Protein AF-A0A9W7J329-F1 (afdb_monomer_lite)

Sequence (90 aa):
MDQQHPPRHGNSCYTSSLPPIPHYHLIKATEAAKPVLGKYYREPQKSGPFPFYLFGILVRSMKKDHYVSDTGDVVFYQTDPQLYGANKSD

Organism: Hibiscus trionum (NCBI:txid183268)

pLDDT: mean 70.64, std 14.61, range [38.62, 91.0]

Foldseek 3Di:
DDDDDDDDDDDDPPDPPDDDDPPDPPVVVLVVCCVVCPPNDDDDDDADVHRPVVVVVVVVCVVVDDDDDPPDPDDDDDDDPVVVDDDDDD

InterPro domains:
  IPR012171 Fatty acid desaturase [PTHR32100] (19-80)

Radius of gyration: 27.06 Å; chains: 1; bounding box: 41×43×89 Å

Secondary structure (DSSP, 8-state):
-----------------PPPPP---HHHHHHHHHHHHGGG--PPPPP-SS-HHHHHHHHHHHHH-------SSS------GGGS------

Structure (mmCIF, N/CA/C/O backbone):
data_AF-A0A9W7J329-F1
#
_entry.id   AF-A0A9W7J329-F1
#
loop_
_atom_site.group_PDB
_atom_site.id
_atom_site.type_symbol
_atom_site.label_atom_id
_atom_site.label_alt_id
_atom_site.label_comp_id
_atom_site.label_asym_id
_atom_site.label_entity_id
_atom_site.label_seq_id
_atom_site.pdbx_PDB_ins_code
_atom_site.Cartn_x
_atom_site.Cartn_y
_atom_site.Cartn_z
_atom_site.occupancy
_atom_site.B_iso_or_equiv
_atom_site.auth_seq_id
_atom_site.auth_comp_id
_atom_site.auth_asym_id
_atom_site.auth_atom_id
_atom_site.pdbx_PDB_model_num
ATOM 1 N N . MET A 1 1 ? 10.379 5.257 -47.534 1.00 38.62 1 MET A N 1
ATOM 2 C CA . MET A 1 1 ? 9.020 5.222 -48.105 1.00 38.62 1 MET A CA 1
ATOM 3 C C . MET A 1 1 ? 8.298 6.427 -47.572 1.00 38.62 1 MET A C 1
ATOM 5 O O . MET A 1 1 ? 7.825 6.429 -46.441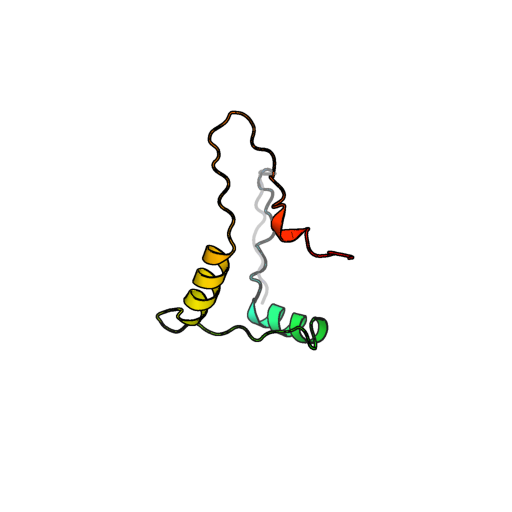 1.00 38.62 1 MET A O 1
ATOM 9 N N . ASP A 1 2 ? 8.375 7.475 -48.371 1.00 46.75 2 ASP A N 1
ATOM 10 C CA . ASP A 1 2 ? 7.734 8.759 -48.170 1.00 46.75 2 ASP A CA 1
ATOM 11 C C . ASP A 1 2 ? 6.235 8.586 -47.938 1.00 46.75 2 ASP A C 1
ATOM 13 O O . ASP A 1 2 ? 5.555 7.886 -48.688 1.00 46.75 2 ASP A O 1
ATOM 17 N N . GLN A 1 3 ? 5.708 9.254 -46.917 1.00 40.00 3 GLN A N 1
ATOM 18 C CA . GLN A 1 3 ? 4.297 9.609 -46.899 1.00 40.00 3 GLN A CA 1
ATOM 19 C C . GLN A 1 3 ? 4.183 11.127 -46.913 1.00 40.00 3 GLN A C 1
ATOM 21 O O . GLN A 1 3 ? 4.275 11.798 -45.890 1.00 40.00 3 GLN A O 1
ATOM 26 N N . GLN A 1 4 ? 3.991 11.657 -48.119 1.00 46.31 4 GLN A N 1
ATOM 27 C CA . GLN A 1 4 ? 3.389 12.965 -48.335 1.00 46.31 4 GLN A CA 1
ATOM 28 C C . GLN A 1 4 ? 1.879 12.861 -48.070 1.00 46.31 4 GLN A C 1
ATOM 30 O O . GLN A 1 4 ? 1.215 11.958 -48.581 1.00 46.31 4 GLN A O 1
ATOM 35 N N . HIS A 1 5 ? 1.324 13.801 -47.304 1.00 44.34 5 HIS A N 1
ATOM 36 C CA . HIS A 1 5 ? -0.122 14.028 -47.209 1.00 44.34 5 HIS A CA 1
ATOM 37 C C . HIS A 1 5 ? -0.420 15.529 -47.435 1.00 44.34 5 HIS A C 1
ATOM 39 O O . HIS A 1 5 ? 0.428 16.358 -47.096 1.00 44.34 5 HIS A O 1
ATOM 45 N N . PRO A 1 6 ? -1.554 15.892 -48.073 1.00 48.28 6 PRO A N 1
ATOM 46 C CA . PRO A 1 6 ? -1.768 17.194 -48.707 1.00 48.28 6 PRO A CA 1
ATOM 47 C C . PRO A 1 6 ? -2.130 18.303 -47.700 1.00 48.28 6 PRO A C 1
ATOM 49 O O . PRO A 1 6 ? -2.510 18.007 -46.563 1.00 48.28 6 PRO A O 1
ATOM 52 N N . PRO A 1 7 ? -2.062 19.589 -48.102 1.00 51.03 7 PRO A N 1
ATOM 53 C CA . PRO A 1 7 ? -2.346 20.698 -47.201 1.00 51.03 7 PRO A CA 1
ATOM 54 C C . PRO A 1 7 ? -3.855 20.811 -46.952 1.00 51.03 7 PRO A C 1
ATOM 56 O O . PRO A 1 7 ? -4.637 21.095 -47.859 1.00 51.03 7 PRO A O 1
ATOM 59 N N . ARG A 1 8 ? -4.277 20.607 -45.702 1.00 50.97 8 ARG A N 1
ATOM 60 C CA . ARG A 1 8 ? -5.646 20.889 -45.254 1.00 50.97 8 ARG A CA 1
ATOM 61 C C . ARG A 1 8 ? -5.680 22.253 -44.574 1.00 50.97 8 ARG A C 1
ATOM 63 O O . ARG A 1 8 ? -5.283 22.412 -43.425 1.00 50.97 8 ARG A O 1
ATOM 70 N N . HIS A 1 9 ? -6.166 23.224 -45.334 1.00 50.09 9 HIS A N 1
ATOM 71 C CA . HIS A 1 9 ? -6.666 24.504 -44.854 1.00 50.09 9 HIS A CA 1
ATOM 72 C C . HIS A 1 9 ? -7.813 24.270 -43.850 1.00 50.09 9 HIS A C 1
ATOM 74 O O . HIS A 1 9 ? -8.724 23.496 -44.144 1.00 50.09 9 HIS A O 1
ATOM 80 N N . GLY A 1 10 ? -7.813 24.991 -42.726 1.00 48.25 10 GLY A N 1
ATOM 81 C CA . GLY A 1 10 ? -9.048 25.330 -42.014 1.00 48.25 10 GLY A CA 1
ATOM 82 C C . GLY A 1 10 ? -9.213 24.807 -40.579 1.00 48.25 10 GLY A C 1
ATOM 83 O O . GLY A 1 10 ? -9.541 23.649 -40.368 1.00 48.25 10 GLY A O 1
ATOM 84 N N . ASN A 1 11 ? -9.081 25.740 -39.631 1.00 58.00 11 ASN A N 1
ATOM 85 C CA . ASN A 1 11 ? -9.945 25.978 -38.463 1.00 58.00 11 ASN A CA 1
ATOM 86 C C . ASN A 1 11 ? -10.261 24.791 -37.521 1.00 58.00 11 ASN A C 1
ATOM 88 O O . ASN A 1 11 ? -11.189 24.036 -37.783 1.00 58.00 11 ASN A O 1
ATOM 92 N N . SER A 1 12 ? -9.616 24.733 -36.346 1.00 44.22 12 SER A N 1
ATOM 93 C CA . SER A 1 12 ? -10.286 24.509 -35.044 1.00 44.22 12 SER A CA 1
ATOM 94 C C . SER A 1 12 ? -9.247 24.458 -33.915 1.00 44.22 12 SER A C 1
ATOM 96 O O . SER A 1 12 ? -8.567 23.455 -33.723 1.00 44.22 12 SER A O 1
ATOM 98 N N . CYS A 1 13 ? -9.124 25.541 -33.145 1.00 49.09 13 CYS A N 1
ATOM 99 C CA . CYS A 1 13 ? -8.247 25.616 -31.968 1.00 49.09 13 CYS A CA 1
ATOM 100 C C . CYS A 1 13 ? -8.926 25.113 -30.674 1.00 49.09 13 CYS A C 1
ATOM 102 O O . CYS A 1 13 ? -8.457 25.420 -29.583 1.00 49.09 13 CYS A O 1
ATOM 104 N N . TYR A 1 14 ? -10.023 24.348 -30.767 1.00 52.97 14 TYR A N 1
ATOM 105 C CA . TYR A 1 14 ? -10.793 23.858 -29.611 1.00 52.97 14 TYR A CA 1
ATOM 106 C C . TYR A 1 14 ? -10.790 22.335 -29.490 1.00 52.97 14 TYR A C 1
ATOM 108 O O . TYR A 1 14 ? -11.809 21.709 -29.221 1.00 52.97 14 TYR A O 1
ATOM 116 N N . THR A 1 15 ? -9.629 21.717 -29.640 1.00 55.94 15 THR A N 1
ATOM 117 C CA . THR A 1 15 ? -9.385 20.424 -29.006 1.00 55.94 15 THR A CA 1
ATOM 118 C C . THR A 1 15 ? -8.045 20.548 -28.314 1.00 55.94 15 THR A C 1
ATOM 120 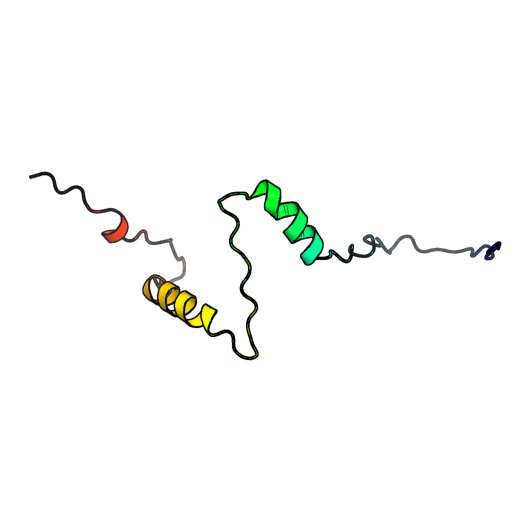O O . THR A 1 15 ? -7.002 20.378 -28.945 1.00 55.94 15 THR A O 1
ATOM 123 N N . SER A 1 16 ? -8.060 20.888 -27.022 1.00 65.44 16 SER A N 1
ATOM 124 C CA . SER A 1 16 ? -6.933 20.560 -26.151 1.00 65.44 16 SER A CA 1
ATOM 125 C C . SER A 1 16 ? -6.837 19.038 -26.162 1.00 65.44 16 SER A C 1
ATOM 127 O O . SER A 1 16 ? -7.502 18.344 -25.394 1.00 65.44 16 SER A O 1
ATOM 129 N N . SER A 1 17 ? -6.121 18.514 -27.156 1.00 57.81 17 SER A N 1
ATOM 130 C CA . SER A 1 17 ? -5.776 17.112 -27.234 1.00 57.81 17 SER A CA 1
ATOM 131 C C . SER A 1 17 ? -4.796 16.904 -26.102 1.00 57.81 17 SER A C 1
ATOM 133 O O . SER A 1 17 ? -3.595 17.126 -26.250 1.00 57.81 17 SER A O 1
ATOM 135 N N . LEU A 1 18 ? -5.320 16.499 -24.951 1.00 63.91 18 LEU A N 1
ATOM 136 C CA . LEU A 1 18 ? -4.500 15.814 -23.973 1.00 63.91 18 LEU A CA 1
ATOM 137 C C . LEU A 1 18 ? -3.722 14.728 -24.738 1.00 63.91 18 LEU A C 1
ATOM 139 O O . LEU A 1 18 ? -4.299 14.082 -25.625 1.00 63.91 18 LEU A O 1
ATOM 143 N N . PRO A 1 19 ? -2.409 14.580 -24.492 1.00 70.88 19 PRO A N 1
ATOM 144 C CA . PRO A 1 19 ? -1.631 13.551 -25.159 1.00 70.88 19 PRO A CA 1
ATOM 145 C C . PRO A 1 19 ? -2.329 12.201 -24.949 1.00 70.88 19 PRO A C 1
ATOM 147 O O . PRO A 1 19 ? -2.920 11.994 -23.882 1.00 70.88 19 PRO A O 1
ATOM 150 N N . PRO A 1 20 ? -2.300 11.290 -25.939 1.00 73.62 20 PRO A N 1
ATOM 151 C CA . PRO A 1 20 ? -2.849 9.955 -25.752 1.00 73.62 20 PRO A CA 1
ATOM 152 C C . PRO A 1 20 ? -2.269 9.378 -24.461 1.00 73.62 20 PRO A C 1
ATOM 154 O O . PRO A 1 20 ? -1.048 9.364 -24.285 1.00 73.62 20 PRO A O 1
ATOM 157 N N . ILE A 1 21 ? -3.155 9.001 -23.531 1.00 68.62 21 ILE A N 1
ATOM 158 C CA . ILE A 1 21 ? -2.770 8.577 -22.183 1.00 68.62 21 ILE A CA 1
ATOM 159 C C . ILE A 1 21 ? -1.740 7.459 -22.351 1.00 68.62 21 ILE A C 1
ATOM 161 O O . ILE A 1 21 ? -2.058 6.455 -22.996 1.00 68.62 21 ILE A O 1
ATOM 165 N N . PRO A 1 22 ? -0.508 7.612 -21.829 1.00 72.44 22 PRO A N 1
ATOM 166 C CA . PRO A 1 22 ? 0.506 6.589 -21.995 1.00 72.44 22 PRO A CA 1
ATOM 167 C C . PRO A 1 22 ? -0.054 5.282 -21.439 1.00 72.44 22 PRO A C 1
ATOM 169 O O . PRO A 1 22 ? -0.450 5.214 -20.275 1.00 72.44 22 PRO A O 1
ATOM 172 N N . HIS A 1 23 ? -0.116 4.249 -22.283 1.00 69.12 23 HIS A N 1
ATOM 173 C CA . HIS A 1 23 ? -0.529 2.911 -21.875 1.00 69.12 23 HIS A CA 1
ATOM 174 C C . HIS A 1 23 ? 0.539 2.338 -20.945 1.00 69.12 23 HIS A C 1
ATOM 176 O O . HIS A 1 23 ? 1.486 1.659 -21.354 1.00 69.12 23 HIS A O 1
ATOM 182 N N . TYR A 1 24 ? 0.414 2.694 -19.674 1.00 68.38 24 TYR A N 1
ATOM 183 C CA . TYR A 1 24 ? 1.365 2.353 -18.641 1.00 68.38 24 TYR A CA 1
ATOM 184 C C . TYR A 1 24 ? 1.332 0.839 -18.428 1.00 68.38 24 TYR A C 1
ATOM 186 O O . TYR A 1 24 ? 0.313 0.262 -18.051 1.00 68.38 24 TYR A O 1
ATOM 194 N N . HIS A 1 25 ? 2.449 0.166 -18.699 1.00 82.00 25 HIS A N 1
ATOM 195 C CA . HIS A 1 25 ? 2.578 -1.254 -18.393 1.00 82.00 25 HIS A CA 1
ATOM 196 C C . HIS A 1 25 ? 2.794 -1.405 -16.888 1.00 82.00 25 HIS A C 1
ATOM 198 O O . HIS A 1 25 ? 3.921 -1.298 -16.406 1.00 82.00 25 HIS A O 1
ATOM 204 N N . LEU A 1 26 ? 1.712 -1.679 -16.155 1.00 81.12 26 LEU A N 1
ATOM 205 C CA . LEU A 1 26 ? 1.727 -1.875 -14.698 1.00 81.12 26 LEU A CA 1
ATOM 206 C C . LEU A 1 26 ? 2.784 -2.896 -14.252 1.00 81.12 26 LEU A C 1
ATOM 208 O O . LEU A 1 26 ? 3.393 -2.737 -13.199 1.00 81.12 26 LEU A O 1
ATOM 212 N N . ILE A 1 27 ? 3.057 -3.899 -15.088 1.00 83.19 27 ILE A N 1
ATOM 213 C CA . ILE A 1 27 ? 4.109 -4.896 -14.866 1.00 83.19 27 ILE A CA 1
ATOM 214 C C . ILE A 1 27 ? 5.495 -4.230 -14.857 1.00 83.19 27 ILE A C 1
ATOM 216 O O . ILE A 1 27 ? 6.217 -4.349 -13.872 1.00 83.19 27 ILE A O 1
ATOM 220 N N . LYS A 1 28 ? 5.823 -3.443 -15.892 1.00 83.25 28 LYS A N 1
ATOM 221 C CA . LYS A 1 28 ? 7.110 -2.729 -16.006 1.00 83.25 28 LYS A CA 1
ATOM 222 C C . LYS A 1 28 ? 7.297 -1.706 -14.889 1.00 83.25 28 LYS A C 1
ATOM 224 O O . LYS A 1 28 ? 8.391 -1.547 -14.361 1.00 83.25 28 LYS A O 1
ATOM 229 N N . ALA A 1 29 ? 6.222 -1.026 -14.505 1.00 86.69 29 ALA A N 1
ATOM 230 C CA . ALA A 1 29 ? 6.255 -0.072 -13.405 1.00 86.69 29 ALA A CA 1
ATOM 231 C C . ALA A 1 29 ? 6.486 -0.749 -12.053 1.00 86.69 29 ALA A C 1
ATOM 233 O O . ALA A 1 29 ? 7.250 -0.256 -11.227 1.00 86.69 29 ALA A O 1
ATOM 234 N N . THR A 1 30 ? 5.861 -1.909 -11.849 1.00 87.00 30 THR A N 1
ATOM 235 C CA . THR A 1 30 ? 6.060 -2.715 -10.645 1.00 87.00 30 THR A CA 1
ATOM 236 C C . THR A 1 30 ? 7.498 -3.225 -10.577 1.00 87.00 30 THR A C 1
ATOM 238 O O . THR A 1 30 ? 8.122 -3.141 -9.523 1.00 87.00 30 THR A O 1
ATOM 241 N N . GLU A 1 31 ? 8.055 -3.699 -11.693 1.00 86.31 31 GLU A N 1
ATOM 242 C CA . GLU A 1 31 ? 9.461 -4.112 -11.795 1.00 86.31 31 GLU A CA 1
ATOM 243 C C . GLU A 1 31 ? 10.427 -2.961 -11.504 1.00 86.31 31 GLU A C 1
ATOM 245 O O . GLU A 1 31 ? 11.384 -3.151 -10.757 1.00 86.31 31 GLU A O 1
ATOM 250 N N . ALA A 1 32 ? 10.140 -1.760 -12.009 1.00 88.06 32 ALA A N 1
ATOM 251 C CA . ALA A 1 32 ? 10.925 -0.563 -11.716 1.00 88.06 32 ALA A CA 1
ATOM 252 C C . ALA A 1 32 ? 10.820 -0.118 -10.243 1.00 88.06 32 ALA A C 1
ATOM 254 O O . ALA A 1 32 ? 11.770 0.444 -9.703 1.00 88.06 32 ALA A O 1
ATOM 255 N N . ALA A 1 33 ? 9.699 -0.394 -9.570 1.00 86.69 33 ALA A N 1
ATOM 256 C CA . ALA A 1 33 ? 9.491 -0.055 -8.160 1.00 86.69 33 ALA A CA 1
ATOM 257 C C . ALA A 1 33 ? 10.118 -1.067 -7.178 1.00 86.69 33 ALA A C 1
ATOM 259 O O . ALA A 1 33 ? 10.453 -0.696 -6.052 1.00 86.69 33 ALA A O 1
ATOM 260 N N . LYS A 1 34 ? 10.319 -2.332 -7.584 1.00 87.62 34 LYS A N 1
ATOM 261 C CA . LYS A 1 34 ? 10.978 -3.372 -6.765 1.00 87.62 34 LYS A CA 1
ATOM 262 C C . LYS A 1 34 ? 12.325 -2.934 -6.159 1.00 87.62 34 LYS A C 1
ATOM 264 O O . LYS A 1 34 ? 12.471 -3.078 -4.944 1.00 87.62 34 LYS A O 1
ATOM 269 N N . PRO A 1 35 ? 13.295 -2.387 -6.924 1.00 90.31 35 PRO A N 1
ATOM 270 C CA . PRO A 1 35 ? 14.578 -1.964 -6.359 1.00 90.31 35 PRO A CA 1
ATOM 271 C C . PRO A 1 35 ? 14.445 -0.795 -5.375 1.00 90.31 35 PRO A C 1
ATOM 273 O O . PRO A 1 35 ? 15.248 -0.690 -4.454 1.00 90.31 35 PRO A O 1
ATOM 276 N N . VAL A 1 36 ? 13.424 0.052 -5.535 1.00 91.00 36 VAL A N 1
ATOM 277 C CA . VAL A 1 36 ? 13.166 1.193 -4.642 1.00 91.00 36 VAL A CA 1
ATOM 278 C C . VAL A 1 36 ? 12.611 0.723 -3.296 1.00 91.00 36 VAL A C 1
ATOM 280 O O . VAL A 1 36 ? 13.000 1.227 -2.247 1.00 91.00 36 VAL A O 1
ATOM 283 N N . LEU A 1 37 ? 11.709 -0.261 -3.318 1.00 86.94 37 LEU A N 1
ATOM 284 C CA . LEU A 1 37 ? 11.012 -0.747 -2.124 1.00 86.94 37 LEU A CA 1
ATOM 285 C C . LEU A 1 37 ? 11.827 -1.780 -1.327 1.00 86.94 37 LEU A C 1
ATOM 287 O O . LEU A 1 37 ? 11.625 -1.918 -0.117 1.00 86.94 37 LEU A O 1
ATOM 291 N N . GLY A 1 38 ? 12.763 -2.483 -1.971 1.00 88.12 38 GLY A N 1
ATOM 292 C CA . GLY A 1 38 ? 13.724 -3.373 -1.315 1.00 88.12 38 GLY A CA 1
ATOM 293 C C . GLY A 1 38 ? 13.057 -4.375 -0.366 1.00 88.12 38 GLY A C 1
ATOM 294 O O . GLY A 1 38 ? 12.217 -5.172 -0.773 1.00 88.12 38 GLY A O 1
ATOM 295 N N . LYS A 1 39 ? 13.410 -4.311 0.926 1.00 88.62 39 LYS A N 1
ATOM 296 C CA . LYS A 1 39 ? 12.906 -5.219 1.978 1.00 88.62 39 LYS A CA 1
ATOM 297 C C . LYS A 1 39 ? 11.415 -5.055 2.291 1.00 88.62 39 LYS A C 1
ATOM 299 O O . LYS A 1 39 ? 10.824 -5.949 2.886 1.00 88.62 39 LYS A O 1
ATOM 304 N N . TYR A 1 40 ? 10.823 -3.919 1.930 1.00 88.75 40 TYR A N 1
ATOM 305 C CA . TYR A 1 40 ? 9.411 -3.624 2.180 1.00 88.75 40 TYR A CA 1
ATOM 306 C C . TYR A 1 40 ? 8.514 -4.021 1.008 1.00 88.75 40 TYR A C 1
ATOM 308 O O . TYR A 1 40 ? 7.290 -3.921 1.104 1.00 88.75 40 TYR A O 1
ATOM 316 N N . TYR A 1 41 ? 9.102 -4.471 -0.103 1.00 88.44 41 TYR A N 1
ATOM 317 C CA . TYR A 1 41 ? 8.333 -4.956 -1.233 1.00 88.44 41 TYR A CA 1
ATOM 318 C C . TYR A 1 41 ? 7.613 -6.257 -0.867 1.00 88.44 41 TYR A C 1
ATOM 320 O O . TYR A 1 41 ? 8.234 -7.243 -0.470 1.00 88.44 41 TYR A O 1
ATOM 328 N N . ARG A 1 42 ? 6.289 -6.272 -1.034 1.00 85.75 42 ARG A N 1
ATOM 329 C CA . ARG A 1 42 ? 5.460 -7.467 -0.874 1.00 85.75 42 ARG A CA 1
ATOM 330 C C . ARG A 1 42 ? 4.974 -7.918 -2.242 1.00 85.75 42 ARG A C 1
ATOM 332 O O . ARG A 1 42 ? 4.365 -7.130 -2.962 1.00 85.75 42 ARG A O 1
ATOM 339 N N . GLU A 1 43 ? 5.223 -9.179 -2.586 1.00 85.31 43 GLU A N 1
ATOM 340 C CA . GLU A 1 43 ? 4.797 -9.708 -3.879 1.00 85.31 43 GLU A CA 1
ATOM 341 C C . GLU A 1 43 ? 3.264 -9.697 -4.011 1.00 85.31 43 GLU A C 1
ATOM 343 O O . GLU A 1 43 ? 2.558 -10.130 -3.089 1.00 85.31 43 GLU A O 1
ATOM 348 N N . PRO A 1 44 ? 2.731 -9.198 -5.143 1.00 81.19 44 PRO A N 1
ATOM 349 C CA . PRO A 1 44 ? 1.300 -9.197 -5.387 1.00 81.19 44 PRO A CA 1
ATOM 350 C C . PRO A 1 44 ? 0.813 -10.635 -5.583 1.00 81.19 44 PRO A C 1
ATOM 352 O O . PRO A 1 44 ? 1.242 -11.337 -6.497 1.00 81.19 44 PRO A O 1
ATOM 355 N N . GLN A 1 45 ? -0.114 -11.076 -4.733 1.00 81.12 45 GLN A N 1
ATOM 356 C CA . GLN A 1 45 ? -0.748 -12.382 -4.891 1.00 81.12 45 GLN A CA 1
ATOM 357 C C . GLN A 1 45 ? -1.791 -12.322 -6.004 1.00 81.12 45 GLN A C 1
ATOM 359 O O . GLN A 1 45 ? -2.720 -11.516 -5.962 1.00 81.12 45 GLN A O 1
ATOM 364 N N . LYS A 1 46 ? -1.651 -13.198 -7.000 1.00 78.62 46 LYS A N 1
ATOM 365 C CA . LYS A 1 46 ? -2.629 -13.328 -8.078 1.00 78.62 46 LYS A CA 1
ATOM 366 C C . LYS A 1 46 ? -3.869 -14.032 -7.534 1.00 78.62 46 LYS A C 1
ATOM 368 O O . LYS A 1 46 ? -3.779 -15.164 -7.064 1.00 78.62 46 LYS A O 1
ATOM 373 N N . SER A 1 47 ? -5.027 -13.383 -7.599 1.00 80.56 47 SER A N 1
ATOM 374 C CA . SER A 1 47 ? -6.281 -14.058 -7.281 1.00 80.56 47 SER A CA 1
ATOM 375 C C . SER A 1 47 ? -6.582 -15.107 -8.350 1.00 80.56 47 SER A C 1
ATOM 377 O O . SER A 1 47 ? -6.485 -14.831 -9.548 1.00 80.56 47 SER A O 1
ATOM 379 N N . GLY A 1 48 ? -6.967 -16.307 -7.916 1.00 79.56 48 GLY A N 1
ATOM 380 C CA . GLY A 1 48 ? -7.680 -17.249 -8.774 1.00 79.56 48 GLY A CA 1
ATOM 381 C C . GLY A 1 48 ? -9.082 -16.719 -9.122 1.00 79.56 48 GLY A C 1
ATOM 382 O O . GLY A 1 48 ? -9.389 -15.562 -8.830 1.00 79.56 48 GLY A O 1
ATOM 383 N N . PRO A 1 49 ? -9.972 -17.547 -9.693 1.00 84.38 49 PRO A N 1
ATOM 384 C CA . PRO A 1 49 ? -11.350 -17.146 -10.004 1.00 84.38 49 PRO A CA 1
ATOM 385 C C . PRO A 1 49 ? -12.117 -16.574 -8.798 1.00 84.38 49 PRO A C 1
ATOM 387 O O . PRO A 1 49 ? -13.026 -15.773 -8.984 1.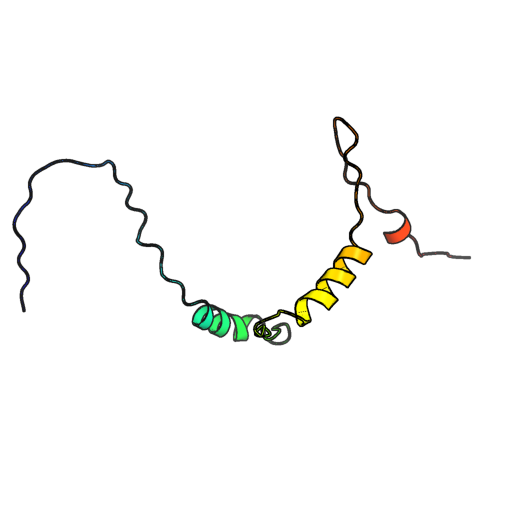00 84.38 49 PRO A O 1
ATOM 390 N N . PHE A 1 50 ? -11.709 -16.918 -7.570 1.00 81.69 50 PHE A N 1
ATOM 391 C CA . PHE A 1 50 ? -12.163 -16.268 -6.343 1.00 81.69 50 PHE A CA 1
ATOM 392 C C . PHE A 1 50 ? -10.980 -15.756 -5.499 1.00 81.69 50 PHE A C 1
ATOM 394 O O . PHE A 1 50 ? -10.002 -16.486 -5.294 1.00 81.69 50 PHE A O 1
ATOM 401 N N . PRO A 1 51 ? -11.043 -14.519 -4.970 1.00 81.50 51 PRO A N 1
ATOM 402 C CA . PRO A 1 51 ? -9.946 -13.908 -4.225 1.00 81.50 51 PRO A CA 1
ATOM 403 C C . PRO A 1 51 ? -9.981 -14.261 -2.724 1.00 81.50 51 PRO A C 1
ATOM 405 O O . PRO A 1 51 ? -10.212 -13.402 -1.875 1.00 81.50 51 PRO A O 1
ATOM 408 N N . PHE A 1 52 ? -9.703 -15.521 -2.368 1.00 85.31 52 PHE A N 1
ATOM 409 C CA . PHE A 1 52 ? -9.743 -15.992 -0.968 1.00 85.31 52 PHE A CA 1
ATOM 410 C C . PHE A 1 52 ? -8.803 -15.233 -0.012 1.00 85.31 52 PHE A C 1
ATOM 412 O O . PHE A 1 52 ? -9.150 -14.995 1.143 1.00 85.31 52 PHE A O 1
ATOM 419 N N . TYR A 1 53 ? -7.645 -14.784 -0.506 1.00 81.06 53 TYR A N 1
ATOM 420 C CA . TYR A 1 53 ? -6.675 -14.000 0.270 1.00 81.06 53 TYR A CA 1
ATOM 421 C C . TYR A 1 53 ? -7.249 -12.668 0.793 1.00 81.06 53 TYR A C 1
ATOM 423 O O . TYR A 1 53 ? -6.855 -12.201 1.864 1.00 81.06 53 TYR A O 1
ATOM 431 N N . LEU A 1 54 ? -8.213 -12.074 0.081 1.00 86.06 54 LEU A N 1
ATOM 432 C CA . LEU A 1 54 ? -8.825 -10.810 0.486 1.00 86.06 54 LEU A CA 1
ATOM 433 C C . LEU A 1 54 ? -9.791 -10.977 1.659 1.00 86.06 54 LEU A C 1
ATOM 435 O O . LEU A 1 54 ? -9.881 -10.070 2.479 1.00 86.06 54 LEU A O 1
ATOM 439 N N . PHE A 1 55 ? -10.465 -12.123 1.795 1.00 87.06 55 PHE A N 1
ATOM 440 C CA . PHE A 1 55 ? -11.443 -12.327 2.871 1.00 87.06 55 PHE A CA 1
ATOM 441 C C . PHE A 1 55 ? -10.809 -12.224 4.260 1.00 87.06 55 PHE A C 1
ATOM 443 O O . PHE A 1 55 ? -11.386 -11.611 5.152 1.00 87.06 55 PHE A O 1
ATOM 450 N N . GLY A 1 56 ? -9.594 -12.750 4.446 1.00 84.00 56 GLY A N 1
ATOM 451 C CA . GLY A 1 56 ? -8.884 -12.623 5.722 1.00 84.00 56 GLY A CA 1
ATOM 452 C C . GLY A 1 56 ? -8.530 -11.171 6.067 1.00 84.00 56 GLY A C 1
ATOM 453 O O . GLY A 1 56 ? -8.635 -10.761 7.224 1.00 84.00 56 GLY A O 1
ATOM 454 N N . ILE A 1 57 ? -8.146 -10.376 5.063 1.00 84.06 57 ILE A N 1
ATOM 455 C CA . ILE A 1 57 ? -7.860 -8.944 5.233 1.00 84.06 57 ILE A CA 1
ATOM 456 C C . ILE A 1 57 ? -9.153 -8.186 5.531 1.00 84.06 57 ILE A C 1
ATOM 458 O O . ILE A 1 57 ? -9.184 -7.380 6.458 1.00 84.06 57 ILE A O 1
ATOM 462 N N . LEU A 1 58 ? -10.216 -8.490 4.789 1.00 87.44 58 LEU A N 1
ATOM 463 C CA . LEU A 1 58 ? -11.521 -7.862 4.927 1.00 87.44 58 LEU A CA 1
ATOM 464 C C . LEU A 1 58 ? -12.101 -8.084 6.326 1.00 87.44 58 LEU A C 1
ATOM 466 O O . LEU A 1 58 ? -12.429 -7.115 6.998 1.00 87.44 58 LEU A O 1
ATOM 470 N N . VAL A 1 59 ? -12.135 -9.328 6.815 1.00 87.69 59 VAL A N 1
ATOM 471 C CA . VAL A 1 59 ? -12.632 -9.651 8.168 1.00 87.69 59 VAL A CA 1
ATOM 472 C C . VAL A 1 59 ? -11.819 -8.930 9.247 1.00 87.69 59 VAL A C 1
ATOM 474 O O . VAL A 1 59 ? -12.374 -8.439 10.230 1.00 87.69 59 VAL A O 1
ATOM 477 N N . ARG A 1 60 ? -10.494 -8.832 9.071 1.00 84.38 60 ARG A N 1
ATOM 478 C CA . ARG A 1 60 ? -9.630 -8.104 10.006 1.00 84.38 60 ARG A CA 1
ATOM 479 C C . ARG A 1 60 ? -9.889 -6.596 9.987 1.00 84.38 60 ARG A C 1
ATOM 481 O O . ARG A 1 60 ? -9.826 -5.997 11.059 1.00 84.38 60 ARG A O 1
ATOM 488 N N . SER A 1 61 ? -10.125 -6.011 8.810 1.00 84.50 61 SER A N 1
ATOM 489 C CA . SER A 1 61 ? -10.493 -4.596 8.666 1.00 84.50 61 SER A CA 1
ATOM 490 C C . SER A 1 61 ? -11.823 -4.353 9.351 1.00 84.50 61 SER A C 1
ATOM 492 O O . SER A 1 61 ? -11.856 -3.634 10.335 1.00 84.50 61 SER 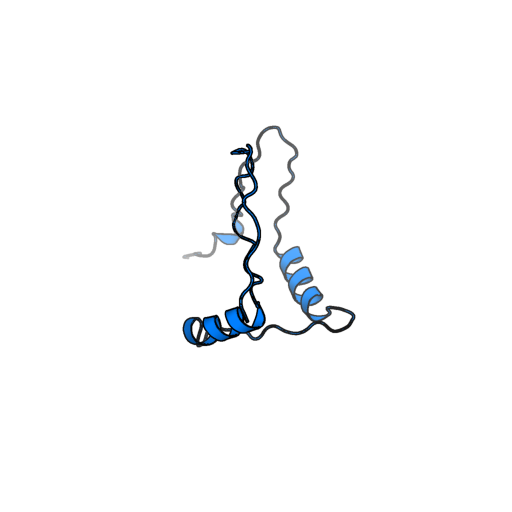A O 1
ATOM 494 N N . MET A 1 62 ? -12.860 -5.106 8.979 1.00 84.94 62 MET A N 1
ATOM 495 C CA . MET A 1 62 ? -14.206 -4.952 9.533 1.00 84.94 62 MET A CA 1
ATOM 496 C C . MET A 1 62 ? -14.255 -5.069 11.061 1.00 84.94 62 MET A C 1
ATOM 498 O O . MET A 1 62 ? -15.058 -4.403 11.698 1.00 84.94 62 MET A O 1
ATOM 502 N N . LYS A 1 63 ? -13.395 -5.895 11.675 1.00 82.25 63 LYS A N 1
ATOM 503 C CA . LYS A 1 63 ? -13.295 -5.993 13.143 1.00 82.25 63 LYS A CA 1
ATOM 504 C C . LYS A 1 63 ? -12.693 -4.741 13.802 1.00 82.25 63 LYS A C 1
ATOM 506 O O . LYS A 1 63 ? -12.961 -4.493 14.973 1.00 82.25 63 LYS A O 1
ATOM 511 N N . LYS A 1 64 ? -11.816 -4.024 13.100 1.00 75.50 64 LYS A N 1
ATOM 512 C CA . LYS A 1 64 ? -11.151 -2.795 13.566 1.00 75.50 64 LYS A CA 1
ATOM 513 C C . LYS A 1 64 ? -11.834 -1.520 13.080 1.00 75.50 64 LYS A C 1
ATOM 515 O O . LYS A 1 64 ? -11.518 -0.450 13.588 1.00 75.50 64 LYS A O 1
ATOM 520 N N . ASP A 1 65 ? -12.695 -1.631 12.079 1.00 76.12 65 ASP A N 1
ATOM 521 C CA . ASP A 1 65 ? -13.400 -0.504 11.501 1.00 76.12 65 ASP A CA 1
ATOM 522 C C . ASP A 1 65 ? -14.374 0.035 12.554 1.00 76.12 65 ASP A C 1
ATOM 524 O O . ASP A 1 65 ? -15.381 -0.586 12.894 1.00 76.12 65 ASP A O 1
ATOM 528 N N . HIS A 1 66 ? -14.036 1.192 13.117 1.00 70.75 66 HIS A N 1
ATOM 529 C CA . HIS A 1 66 ? -14.927 1.924 14.003 1.00 70.75 66 HIS A CA 1
ATOM 530 C C . HIS A 1 66 ? -15.979 2.630 13.154 1.00 70.75 66 HIS A C 1
ATOM 532 O O . HIS A 1 66 ? -15.701 3.623 12.485 1.00 70.75 66 HIS A O 1
ATOM 538 N N . TYR A 1 67 ? -17.192 2.085 13.166 1.00 70.38 67 TYR A N 1
ATOM 539 C CA . TYR A 1 67 ? -18.349 2.722 12.558 1.00 70.38 67 TYR A CA 1
ATOM 540 C C . TYR A 1 67 ? -18.763 3.936 13.398 1.00 70.38 67 TYR A C 1
ATOM 542 O O . TYR A 1 67 ? -19.163 3.788 14.554 1.00 70.38 67 TYR A O 1
ATOM 550 N N . VAL A 1 68 ? -18.659 5.134 12.820 1.00 64.12 68 VAL A N 1
ATOM 551 C CA . VAL A 1 68 ? -19.217 6.360 13.399 1.00 64.12 68 VAL A CA 1
ATOM 552 C C . VAL A 1 68 ? -20.622 6.528 12.829 1.00 64.12 68 VAL A C 1
ATOM 554 O O . VAL A 1 68 ? -20.809 6.531 11.617 1.00 64.12 68 VAL A O 1
ATOM 557 N N . SER A 1 69 ? -21.625 6.601 13.701 1.00 67.12 69 SER A N 1
ATOM 558 C CA . SER A 1 69 ? -23.009 6.841 13.290 1.00 67.12 69 SER A CA 1
ATOM 559 C C . SER A 1 69 ? -23.164 8.310 12.891 1.00 67.12 69 SER A C 1
ATOM 561 O O . SER A 1 69 ? -23.108 9.179 13.759 1.00 67.12 69 SER A O 1
ATOM 563 N N . ASP A 1 70 ? -23.406 8.590 11.610 1.00 66.19 70 ASP A N 1
ATOM 564 C CA . ASP A 1 70 ? -23.589 9.950 11.067 1.00 66.19 70 ASP A CA 1
ATOM 565 C C . ASP A 1 70 ? -24.980 10.547 11.382 1.00 66.19 70 ASP A C 1
ATOM 567 O O . ASP A 1 70 ? -25.590 11.243 10.570 1.00 66.19 70 ASP A O 1
ATOM 571 N N . THR A 1 71 ? -25.541 10.262 12.559 1.00 67.00 71 THR A N 1
ATOM 572 C CA . THR A 1 71 ? -26.862 10.776 12.952 1.00 67.00 71 THR A CA 1
ATOM 573 C C . THR A 1 71 ? -26.718 12.193 13.519 1.00 67.00 71 THR A C 1
ATOM 575 O O . THR A 1 71 ? -26.825 12.402 14.726 1.00 67.00 71 THR A O 1
ATOM 578 N N . GLY A 1 72 ? -26.427 13.176 12.661 1.00 63.41 72 GLY A N 1
ATOM 579 C CA . GLY A 1 72 ? -26.291 14.587 13.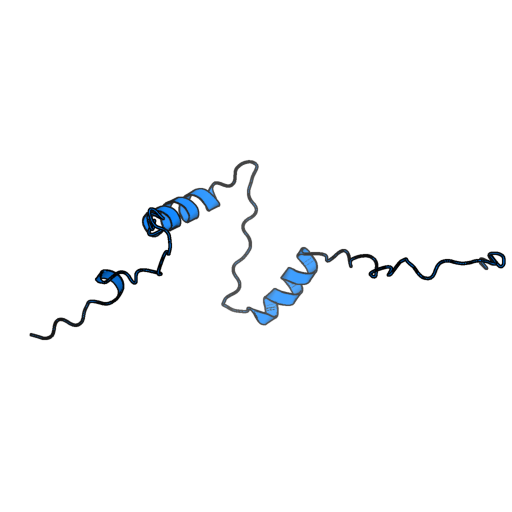045 1.00 63.41 72 GLY A CA 1
ATOM 580 C C . GLY A 1 72 ? -25.813 15.496 11.906 1.00 63.41 72 GLY A C 1
ATOM 581 O O . GLY A 1 72 ? -25.232 15.030 10.936 1.00 63.41 72 GLY A O 1
ATOM 582 N N . ASP A 1 73 ? -26.063 16.803 12.036 1.00 68.81 73 ASP A N 1
ATOM 583 C CA . ASP A 1 73 ? -25.777 17.839 11.021 1.00 68.81 73 ASP A CA 1
ATOM 584 C C . ASP A 1 73 ? -24.262 18.078 10.802 1.00 68.81 73 ASP A C 1
ATOM 586 O O . ASP A 1 73 ? -23.826 18.490 9.731 1.00 68.81 73 ASP A O 1
ATOM 590 N N . VAL A 1 74 ? -23.423 17.774 11.804 1.00 66.00 74 VAL A N 1
ATOM 591 C CA . VAL A 1 74 ? -21.956 17.885 11.722 1.00 66.00 74 VAL A CA 1
ATOM 592 C C . VAL A 1 74 ? -21.301 16.705 12.441 1.00 66.00 74 VAL A C 1
ATOM 594 O O . VAL A 1 74 ? -21.509 16.505 13.638 1.00 66.00 74 VAL A O 1
ATOM 597 N N . VAL A 1 75 ? -20.476 15.939 11.721 1.00 65.06 75 VAL A N 1
ATOM 598 C CA . VAL A 1 75 ? -19.723 14.794 12.257 1.00 65.06 75 VAL A CA 1
ATOM 599 C C . VAL A 1 75 ? -18.285 15.225 12.544 1.00 65.06 75 VAL A C 1
ATOM 601 O O . VAL A 1 75 ? -17.535 15.582 11.637 1.00 65.06 75 VAL A O 1
ATOM 604 N N . PHE A 1 76 ? -17.884 15.183 13.816 1.00 64.56 76 PHE A N 1
ATOM 605 C CA . PHE A 1 76 ? -16.485 15.327 14.224 1.00 64.56 76 PHE A CA 1
ATOM 606 C C . PHE A 1 76 ? -15.856 13.939 14.377 1.00 64.56 76 PHE A C 1
ATOM 608 O O . PHE A 1 76 ? -16.465 13.055 14.980 1.00 64.56 76 PHE A O 1
ATOM 615 N N . TYR A 1 77 ? -14.635 13.745 13.864 1.00 67.06 77 TYR A N 1
ATOM 616 C CA . TYR A 1 77 ? -13.873 12.513 14.088 1.00 67.06 77 TYR A CA 1
ATOM 617 C C . TYR A 1 77 ? -13.719 12.274 15.595 1.00 67.06 77 TYR A C 1
ATOM 619 O O . TYR A 1 77 ? -13.080 13.064 16.291 1.00 67.06 77 TYR A O 1
ATOM 627 N N . GLN A 1 78 ? -14.316 11.197 16.103 1.00 63.28 78 GLN A N 1
ATOM 628 C CA . GLN A 1 78 ? -14.180 10.815 17.504 1.00 63.28 78 GLN A CA 1
ATOM 629 C C . GLN A 1 78 ? -12.931 9.951 17.665 1.00 63.28 78 GLN A C 1
ATOM 631 O O . GLN A 1 78 ? -12.835 8.856 17.112 1.00 63.28 78 GLN A O 1
ATOM 636 N N . THR A 1 79 ? -11.954 10.458 18.411 1.00 62.03 79 THR A N 1
ATOM 637 C CA . THR A 1 79 ? -10.778 9.682 18.806 1.00 62.03 79 THR A CA 1
ATOM 638 C C . THR A 1 79 ? -11.196 8.650 19.850 1.00 62.03 79 THR A C 1
ATOM 640 O O . THR A 1 79 ? -11.730 9.020 20.893 1.00 62.03 79 THR A O 1
ATOM 643 N N . ASP A 1 80 ? -10.950 7.364 19.588 1.00 64.50 80 ASP A N 1
ATOM 644 C CA . ASP A 1 80 ? -11.260 6.282 20.527 1.00 64.50 80 ASP A CA 1
ATOM 645 C C . ASP A 1 80 ? -10.367 6.372 21.789 1.00 64.50 80 ASP A C 1
ATOM 647 O O . ASP A 1 80 ? -9.140 6.244 21.678 1.00 64.50 80 ASP A O 1
ATOM 651 N N . PRO A 1 81 ? -10.944 6.557 22.996 1.00 65.50 81 PRO A N 1
ATOM 652 C CA . PRO A 1 81 ? -10.179 6.624 24.239 1.00 65.50 81 PRO A CA 1
ATOM 653 C C . PRO A 1 81 ? -9.426 5.325 24.573 1.00 65.50 81 PRO A C 1
ATOM 655 O O . PRO A 1 81 ? -8.409 5.380 25.267 1.00 65.50 81 PRO A O 1
ATOM 658 N N . GLN A 1 82 ? -9.877 4.159 24.087 1.00 62.31 82 GLN A N 1
ATOM 659 C CA . GLN A 1 82 ? -9.202 2.876 24.340 1.00 62.31 82 GLN A CA 1
ATOM 660 C C . GLN A 1 82 ? -7.903 2.722 23.541 1.00 62.31 82 GLN A C 1
ATOM 662 O O . GLN A 1 82 ? -7.010 1.984 23.956 1.00 62.31 82 GLN A O 1
ATOM 667 N N . LEU A 1 83 ? -7.755 3.449 22.430 1.00 58.81 83 LEU A N 1
ATOM 668 C CA . LEU A 1 83 ? -6.546 3.425 21.602 1.00 58.81 83 LEU A CA 1
ATOM 669 C C . LEU A 1 83 ? -5.410 4.277 22.203 1.00 58.81 83 LEU A C 1
ATOM 671 O O . LEU A 1 83 ? -4.253 4.107 21.824 1.00 58.8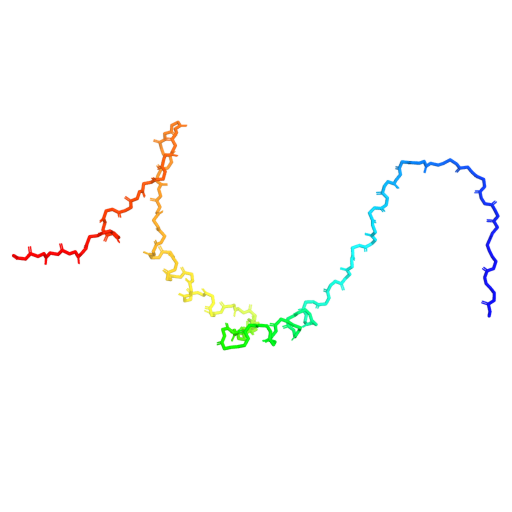1 83 LEU A O 1
ATOM 675 N N . TYR A 1 84 ? -5.721 5.151 23.169 1.00 58.97 84 TYR A N 1
ATOM 676 C CA . TYR A 1 84 ? -4.772 6.080 23.798 1.00 58.97 84 TYR A CA 1
ATOM 677 C C . TYR A 1 84 ? -4.359 5.703 25.241 1.00 58.97 84 TYR A C 1
ATOM 679 O O . TYR A 1 84 ? -3.508 6.365 25.831 1.00 58.97 84 TYR A O 1
ATOM 687 N N . GLY A 1 85 ? -4.914 4.647 25.845 1.00 63.66 85 GLY A N 1
ATOM 688 C CA . GLY A 1 85 ? -4.747 4.400 27.285 1.00 63.66 85 GLY A CA 1
ATOM 689 C C . GLY A 1 85 ? -4.015 3.115 27.673 1.00 63.66 85 GLY A C 1
ATOM 690 O O . GLY A 1 85 ? -4.673 2.102 27.884 1.00 63.66 85 GLY A O 1
ATOM 691 N N . ALA A 1 86 ? -2.695 3.162 27.905 1.00 56.28 86 ALA A N 1
ATOM 692 C CA . ALA A 1 86 ? -2.023 2.189 28.783 1.00 56.28 86 ALA A CA 1
ATOM 693 C C . ALA A 1 86 ? -0.666 2.673 29.341 1.00 56.28 86 ALA A C 1
ATOM 695 O O . ALA A 1 86 ? 0.342 1.995 29.189 1.00 56.28 86 ALA A O 1
ATOM 696 N N . ASN A 1 87 ? -0.634 3.805 30.050 1.00 53.31 87 ASN A N 1
ATOM 697 C CA . ASN A 1 87 ? 0.320 3.967 31.153 1.00 53.31 87 ASN A CA 1
ATOM 698 C C . ASN A 1 87 ? -0.494 3.997 32.448 1.00 53.31 87 ASN A C 1
ATOM 700 O O . ASN A 1 87 ? -0.988 5.043 32.858 1.00 53.31 87 ASN A O 1
ATOM 704 N N . LYS A 1 88 ? -0.694 2.822 33.053 1.00 53.59 88 LYS A N 1
ATOM 705 C CA . LYS A 1 88 ? -1.047 2.723 34.470 1.00 53.59 88 LYS A CA 1
ATOM 706 C C . LYS A 1 88 ? 0.277 2.688 35.228 1.00 53.59 88 LYS A C 1
ATOM 708 O O . LYS A 1 88 ? 0.951 1.664 35.206 1.00 53.59 88 LYS A O 1
ATOM 713 N N . SER A 1 89 ? 0.674 3.814 35.803 1.00 51.69 89 SER A N 1
ATOM 714 C CA . SER A 1 89 ? 1.679 3.856 36.865 1.00 51.69 89 SER A CA 1
ATOM 715 C C . SER A 1 89 ? 0.939 3.759 38.197 1.00 51.69 89 SER A C 1
ATOM 717 O O . SER A 1 89 ? 0.064 4.586 38.453 1.00 51.69 89 SER A O 1
ATOM 719 N N . ASP A 1 90 ? 1.254 2.707 38.948 1.00 44.16 90 ASP A N 1
ATOM 720 C CA . ASP A 1 90 ? 0.961 2.539 40.378 1.00 44.16 90 ASP A CA 1
ATOM 721 C C . ASP A 1 90 ? 1.711 3.608 41.195 1.00 44.16 90 ASP A C 1
ATOM 723 O O . ASP A 1 90 ? 2.886 3.881 40.838 1.00 44.16 90 ASP A O 1
#